Protein AF-A0A1V4Y063-F1 (afdb_monomer_lite)

Sequence (107 aa):
MALSALPGHGGHPEPEAIQLPEPMSAGEKSVEEALRKRQSIRDFIRAPLPLPELSQLLWAAQNVSLQAVSLNLGAVVIGAFHDMEVKAILNLAEQEEPVYIIPVGRT

Structure (mmCIF, N/CA/C/O backbone):
data_AF-A0A1V4Y063-F1
#
_entry.id   AF-A0A1V4Y063-F1
#
loop_
_atom_site.group_PDB
_atom_site.id
_atom_site.type_symbol
_atom_site.label_atom_id
_atom_site.label_alt_id
_atom_site.label_comp_id
_atom_site.label_asym_id
_atom_site.label_entity_id
_atom_site.label_seq_id
_atom_site.pdbx_PDB_ins_code
_atom_site.Cartn_x
_atom_site.Cartn_y
_atom_site.Cartn_z
_atom_site.occupancy
_atom_site.B_iso_or_equiv
_atom_site.auth_seq_id
_atom_site.auth_comp_id
_atom_site.auth_asym_id
_atom_site.auth_atom_id
_atom_site.pdbx_PDB_model_num
ATOM 1 N N . MET A 1 1 ? 5.824 8.262 -13.785 1.00 37.31 1 MET A N 1
ATOM 2 C CA . MET A 1 1 ? 5.110 7.034 -14.222 1.00 37.31 1 MET A CA 1
ATOM 3 C C . MET A 1 1 ? 3.714 7.430 -14.690 1.00 37.31 1 MET A C 1
ATOM 5 O O . MET A 1 1 ? 2.910 7.838 -13.866 1.00 37.31 1 MET A O 1
ATOM 9 N N . ALA A 1 2 ? 3.453 7.427 -15.999 1.00 34.44 2 ALA A N 1
ATOM 10 C CA . ALA A 1 2 ? 2.138 7.776 -16.540 1.00 34.44 2 ALA A CA 1
ATOM 11 C C . ALA A 1 2 ? 1.214 6.548 -16.481 1.00 34.44 2 ALA A C 1
ATOM 13 O O . ALA A 1 2 ? 1.578 5.493 -16.998 1.00 34.44 2 ALA A O 1
ATOM 14 N N . LEU A 1 3 ? 0.045 6.663 -15.844 1.00 37.22 3 LEU A N 1
ATOM 15 C CA . LEU A 1 3 ? -1.012 5.655 -15.965 1.00 37.22 3 LEU A CA 1
ATOM 16 C C . LEU A 1 3 ? -1.719 5.863 -17.310 1.00 37.22 3 LEU A C 1
ATOM 18 O O . LEU A 1 3 ? -2.527 6.777 -17.440 1.00 37.22 3 LEU A O 1
ATOM 22 N N . SER A 1 4 ? -1.425 5.033 -18.313 1.00 38.78 4 SER A N 1
ATOM 23 C CA . SER A 1 4 ? -2.264 4.948 -19.513 1.00 38.78 4 SER A CA 1
ATOM 24 C C . SER A 1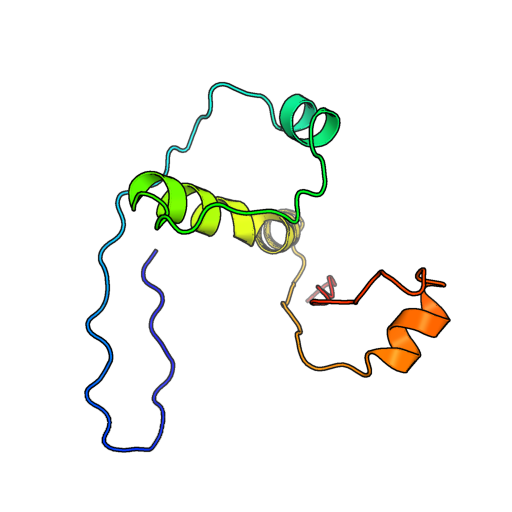 4 ? -3.452 4.029 -19.225 1.00 38.78 4 SER A C 1
ATOM 26 O O . SER A 1 4 ? -3.260 2.838 -18.966 1.00 38.78 4 SER A O 1
ATOM 28 N N . ALA A 1 5 ? -4.669 4.569 -19.256 1.00 41.00 5 ALA A N 1
ATOM 29 C CA . ALA A 1 5 ? -5.891 3.774 -19.216 1.00 41.00 5 ALA A CA 1
ATOM 30 C C . ALA A 1 5 ? -6.004 2.897 -20.481 1.00 41.00 5 ALA A C 1
ATOM 32 O O . ALA A 1 5 ? -5.638 3.321 -21.577 1.00 41.00 5 ALA A O 1
ATOM 33 N N . LEU A 1 6 ? -6.487 1.661 -20.325 1.00 43.06 6 LEU A N 1
ATOM 34 C CA . LEU A 1 6 ? -6.861 0.788 -21.444 1.00 43.06 6 LEU A CA 1
ATOM 35 C C . LEU A 1 6 ? -8.101 1.364 -22.162 1.00 43.06 6 LEU A C 1
ATOM 37 O O . LEU A 1 6 ? -8.962 1.931 -21.486 1.00 43.06 6 LEU A O 1
ATOM 41 N N . PRO A 1 7 ? -8.234 1.203 -23.493 1.00 39.88 7 PRO A N 1
ATOM 42 C CA . PRO A 1 7 ? -9.280 1.871 -24.266 1.00 39.88 7 PRO A CA 1
ATOM 43 C C . PRO A 1 7 ? -10.680 1.348 -23.913 1.00 39.88 7 PRO A C 1
ATOM 45 O O . PRO A 1 7 ? -11.017 0.184 -24.148 1.00 39.88 7 PRO A O 1
ATOM 48 N N . GLY A 1 8 ? -11.502 2.234 -23.348 1.00 45.72 8 GLY A N 1
ATOM 49 C CA . GLY A 1 8 ? -12.911 2.000 -23.045 1.00 45.72 8 GLY A CA 1
ATOM 50 C C . GLY A 1 8 ? -13.804 2.351 -24.235 1.00 45.72 8 GLY A C 1
ATOM 51 O O . GLY A 1 8 ? -13.677 3.407 -24.843 1.00 45.72 8 GLY A O 1
ATOM 52 N N . HIS A 1 9 ? -14.728 1.454 -24.574 1.00 48.44 9 HIS A N 1
ATOM 53 C CA . HIS A 1 9 ? -15.734 1.674 -25.608 1.00 48.44 9 HIS A CA 1
ATOM 54 C C . HIS A 1 9 ? -16.808 2.648 -25.092 1.00 48.44 9 HIS A C 1
ATOM 56 O O . HIS A 1 9 ? -17.617 2.277 -24.246 1.00 48.44 9 HIS A O 1
ATOM 62 N N . GLY A 1 10 ? -16.839 3.874 -25.617 1.00 45.00 10 GLY A N 1
ATOM 63 C CA . GLY A 1 10 ? -17.911 4.848 -25.379 1.00 45.00 10 GLY A CA 1
ATOM 64 C C . GLY A 1 10 ? -17.408 6.280 -25.526 1.00 45.00 10 GLY A C 1
ATOM 65 O O . GLY A 1 10 ? -16.391 6.618 -24.940 1.00 45.00 10 GLY A O 1
ATOM 66 N N . GLY A 1 11 ? -18.096 7.109 -26.319 1.00 47.84 11 GLY A N 1
ATOM 67 C CA . GLY A 1 11 ? -17.683 8.457 -26.749 1.00 47.84 11 GLY A CA 1
ATOM 68 C C . GLY A 1 11 ? -17.617 9.540 -25.661 1.00 47.84 11 GLY A C 1
ATOM 69 O O . GLY A 1 11 ? -18.093 10.653 -25.878 1.00 47.84 11 GLY A O 1
ATOM 70 N N . HIS A 1 12 ? -17.040 9.234 -24.503 1.00 46.97 12 HIS A N 1
ATOM 71 C CA . HIS A 1 12 ? -16.556 10.234 -23.563 1.00 46.97 12 HIS A CA 1
ATOM 72 C C . HIS A 1 12 ? -15.192 10.737 -24.056 1.00 46.97 12 HIS A C 1
ATOM 74 O O . HIS A 1 12 ? -14.389 9.922 -24.512 1.00 46.97 12 HIS A O 1
ATOM 80 N N . PRO A 1 13 ? -14.919 12.054 -24.016 1.00 57.81 13 PRO A N 1
ATOM 81 C CA . PRO A 1 13 ? -13.581 12.551 -24.306 1.00 57.81 13 PRO A CA 1
ATOM 82 C C . PRO A 1 13 ? -12.587 11.835 -23.387 1.00 57.81 13 PRO A C 1
ATOM 84 O O . PRO A 1 13 ? -12.829 11.739 -22.182 1.00 57.81 13 PRO A O 1
ATOM 87 N N . GLU A 1 14 ? -11.515 11.303 -23.976 1.00 61.78 14 GLU A N 1
ATOM 88 C CA . GLU A 1 14 ? -10.413 10.689 -23.234 1.00 61.78 14 GLU A CA 1
ATOM 89 C C . GLU A 1 14 ? -9.994 11.647 -22.108 1.00 61.78 14 GLU A C 1
ATOM 91 O O . GLU A 1 14 ? -9.781 12.836 -22.378 1.00 61.78 14 GLU A O 1
ATOM 96 N N . PRO A 1 15 ? -9.941 11.189 -20.845 1.00 63.34 15 PRO A N 1
ATOM 97 C CA . PRO A 1 15 ? -9.590 12.059 -19.737 1.00 63.34 15 PRO A CA 1
ATOM 98 C C . PRO A 1 15 ? -8.198 12.651 -19.977 1.00 63.34 15 PRO A C 1
ATOM 100 O O . PRO A 1 15 ? -7.236 11.930 -20.241 1.00 63.34 15 PRO A O 1
ATOM 103 N N . GLU A 1 16 ? -8.098 13.977 -19.898 1.00 78.69 16 GLU A N 1
ATOM 104 C CA . GLU A 1 16 ? -6.839 14.692 -20.081 1.00 78.69 16 GLU A CA 1
ATOM 105 C C . GLU A 1 16 ? -5.835 14.227 -19.013 1.00 78.69 16 GLU A C 1
ATOM 107 O O . GLU A 1 16 ? -6.106 14.276 -17.809 1.00 78.69 16 GLU A O 1
ATOM 112 N N . ALA A 1 17 ? -4.695 13.690 -19.453 1.00 79.75 17 ALA A N 1
ATOM 113 C CA . ALA A 1 17 ? -3.724 13.084 -18.554 1.00 79.75 17 ALA A CA 1
ATOM 114 C C . ALA A 1 17 ? -3.081 14.147 -17.647 1.00 79.75 17 ALA A C 1
ATOM 116 O O . ALA A 1 17 ? -2.502 15.124 -18.120 1.00 79.75 17 ALA A O 1
ATOM 117 N N . ILE A 1 18 ? -3.136 13.934 -16.330 1.00 86.38 18 ILE A N 1
ATOM 118 C CA . ILE A 1 18 ? -2.505 14.823 -15.347 1.00 86.38 18 ILE A CA 1
ATOM 119 C C . ILE A 1 18 ? -1.018 14.472 -15.233 1.00 86.38 18 ILE A C 1
ATOM 121 O O . ILE A 1 18 ? -0.661 13.349 -14.870 1.00 86.38 18 ILE A O 1
ATOM 125 N N . GLN A 1 19 ? -0.142 15.446 -15.485 1.00 88.81 19 GLN A N 1
ATOM 126 C CA . GLN A 1 19 ? 1.296 15.279 -15.285 1.00 88.81 19 GLN A CA 1
ATOM 127 C C . GLN A 1 19 ? 1.655 15.433 -13.801 1.00 88.81 19 GLN A C 1
ATOM 129 O O . GLN A 1 19 ? 1.465 16.494 -13.206 1.00 88.81 19 GLN A O 1
ATOM 134 N N . LEU A 1 20 ? 2.204 14.374 -13.206 1.00 91.12 20 LEU A N 1
ATOM 135 C CA . LEU A 1 20 ? 2.692 14.384 -11.827 1.00 91.12 20 LEU A CA 1
ATOM 136 C C . LEU A 1 20 ? 4.188 14.741 -11.773 1.00 91.12 20 LEU A C 1
ATOM 138 O O . LEU A 1 20 ? 4.928 14.366 -12.690 1.00 91.12 20 LEU A O 1
ATOM 142 N N . PRO A 1 21 ? 4.645 15.443 -10.718 1.00 94.31 21 PRO A N 1
ATOM 143 C CA . PRO A 1 21 ? 6.070 15.672 -10.480 1.00 94.31 21 PRO A CA 1
ATOM 144 C C . PRO A 1 21 ? 6.782 14.357 -10.134 1.00 94.31 21 PRO A C 1
ATOM 146 O O . PRO A 1 21 ? 6.153 13.420 -9.643 1.00 94.31 21 PRO A O 1
ATOM 149 N N . GLU A 1 22 ? 8.093 14.288 -10.354 1.00 92.62 22 GLU A N 1
ATOM 150 C CA . GLU A 1 22 ? 8.880 13.113 -9.965 1.00 92.62 22 GLU A CA 1
ATOM 151 C C . GLU A 1 22 ? 8.880 12.929 -8.433 1.00 92.62 22 GLU A C 1
ATOM 153 O O . GLU A 1 22 ? 9.046 13.910 -7.699 1.00 92.62 22 GLU A O 1
ATOM 158 N N . PRO A 1 23 ? 8.682 11.697 -7.931 1.00 91.38 23 PRO A N 1
ATOM 159 C CA . PRO A 1 23 ? 8.740 11.402 -6.507 1.00 91.38 23 PRO A CA 1
ATOM 160 C C . PRO A 1 23 ? 10.186 11.440 -5.995 1.00 91.38 23 PRO A C 1
ATOM 162 O O . PRO A 1 23 ? 11.152 11.230 -6.730 1.00 91.38 23 PRO A O 1
ATOM 165 N N . MET A 1 24 ? 10.343 11.662 -4.695 1.00 88.88 24 MET A N 1
ATOM 166 C CA . MET A 1 24 ? 11.634 11.600 -4.019 1.00 88.88 24 MET A CA 1
ATOM 167 C C . MET A 1 24 ? 12.050 10.143 -3.797 1.00 88.88 24 MET A C 1
ATOM 169 O O . MET A 1 24 ? 11.304 9.351 -3.217 1.00 88.88 24 MET A O 1
ATOM 173 N N . SER A 1 25 ? 13.277 9.807 -4.199 1.00 82.62 25 SER A N 1
ATOM 174 C CA . SER A 1 25 ? 13.868 8.473 -4.017 1.00 82.62 25 SER A CA 1
ATOM 175 C C . SER A 1 25 ? 14.480 8.250 -2.629 1.00 82.62 25 SER A C 1
ATOM 177 O O . SER A 1 25 ? 14.773 7.114 -2.264 1.00 82.62 25 SER A O 1
ATOM 179 N N . ALA A 1 26 ? 14.690 9.320 -1.860 1.00 83.56 26 ALA A N 1
ATOM 180 C CA . ALA A 1 26 ? 15.199 9.280 -0.495 1.00 83.56 26 ALA A CA 1
ATOM 181 C C . ALA A 1 26 ? 14.343 10.194 0.388 1.00 83.56 26 ALA A C 1
ATOM 183 O O . ALA A 1 26 ? 14.298 11.406 0.181 1.00 83.56 26 ALA A O 1
ATOM 184 N N . GLY A 1 27 ? 13.638 9.593 1.346 1.00 81.62 27 GLY A N 1
ATOM 185 C CA . GLY A 1 27 ? 12.869 10.311 2.358 1.00 81.62 27 GLY A CA 1
ATOM 186 C C . GLY A 1 27 ? 13.680 10.553 3.631 1.00 81.62 27 GLY A C 1
ATOM 187 O O . GLY A 1 27 ? 14.729 9.951 3.843 1.00 81.62 27 GLY A O 1
ATOM 188 N N . GLU A 1 28 ? 13.164 11.412 4.507 1.00 87.06 28 GLU A N 1
ATOM 189 C CA . GLU A 1 28 ? 13.801 11.723 5.796 1.00 87.06 28 GLU A CA 1
ATOM 190 C C . GLU A 1 28 ? 13.601 10.625 6.854 1.00 87.06 28 GLU A C 1
ATOM 192 O O . GLU A 1 28 ? 14.397 10.498 7.782 1.00 87.06 28 GLU A O 1
ATOM 197 N N . LYS A 1 29 ? 12.526 9.835 6.735 1.00 88.12 29 LYS A N 1
ATOM 198 C CA . LYS A 1 29 ? 12.168 8.765 7.678 1.00 88.12 29 LYS A CA 1
ATOM 199 C C . LYS A 1 29 ? 12.568 7.404 7.129 1.00 88.12 29 LYS A C 1
ATOM 201 O O . LYS A 1 29 ? 12.381 7.137 5.942 1.00 88.12 29 LYS A O 1
ATOM 206 N N . SER A 1 30 ? 13.028 6.520 8.011 1.00 90.75 30 SER A N 1
ATOM 207 C CA . SER A 1 30 ? 13.248 5.120 7.646 1.00 90.75 30 SER A CA 1
ATOM 208 C C . SER A 1 30 ? 11.917 4.382 7.440 1.00 90.75 30 SER A C 1
ATOM 210 O O . SER A 1 30 ? 10.869 4.778 7.968 1.00 90.75 30 SER A O 1
ATOM 212 N N . VAL A 1 31 ? 11.958 3.278 6.691 1.00 85.25 31 VAL A N 1
ATOM 213 C CA . VAL A 1 31 ? 10.786 2.419 6.454 1.00 85.25 31 VAL A CA 1
ATOM 214 C C . VAL A 1 31 ? 10.281 1.815 7.768 1.00 85.25 31 VAL A C 1
ATOM 216 O O . VAL A 1 31 ? 9.079 1.796 8.025 1.00 85.25 31 VAL A O 1
ATOM 219 N N . GLU A 1 32 ? 11.186 1.385 8.643 1.00 91.31 32 GLU A N 1
ATOM 220 C CA . GLU A 1 32 ? 10.879 0.815 9.957 1.00 91.31 32 GLU A CA 1
ATOM 221 C C . GLU A 1 32 ? 10.194 1.838 10.864 1.00 91.31 32 GLU A C 1
ATOM 223 O O . GLU A 1 32 ? 9.226 1.516 11.558 1.00 91.31 32 GLU A O 1
ATOM 228 N N . GLU A 1 33 ? 10.661 3.090 10.845 1.00 93.25 33 GLU A N 1
ATOM 229 C CA . GLU A 1 33 ? 10.024 4.164 11.598 1.00 93.25 33 GLU A CA 1
ATOM 230 C C . GLU A 1 33 ? 8.599 4.425 11.095 1.00 93.25 33 GLU A C 1
ATOM 232 O O . GLU A 1 33 ? 7.679 4.562 11.909 1.00 93.25 33 GLU A O 1
ATOM 237 N N . ALA A 1 34 ? 8.407 4.458 9.772 1.00 90.75 34 ALA A N 1
ATOM 238 C CA . ALA A 1 34 ? 7.096 4.641 9.159 1.00 90.75 34 ALA A CA 1
ATOM 239 C C . ALA A 1 34 ? 6.133 3.500 9.525 1.00 90.75 34 ALA A C 1
ATOM 241 O O . ALA A 1 34 ? 5.006 3.765 9.947 1.00 90.75 34 ALA A O 1
ATOM 242 N N . LEU A 1 35 ? 6.587 2.243 9.448 1.00 88.56 35 LEU A N 1
ATOM 243 C CA . LEU A 1 35 ? 5.798 1.067 9.827 1.00 88.56 35 LEU A CA 1
ATOM 244 C C . LEU A 1 35 ? 5.404 1.094 11.307 1.00 88.56 35 LEU A C 1
ATOM 246 O O . LEU A 1 35 ? 4.242 0.858 11.636 1.00 88.56 35 LEU A O 1
ATOM 250 N N . ARG A 1 36 ? 6.340 1.444 12.199 1.00 92.25 36 ARG A N 1
ATOM 251 C CA . ARG A 1 36 ? 6.090 1.525 13.647 1.00 92.25 36 ARG A CA 1
ATOM 252 C C . ARG A 1 36 ? 5.079 2.611 14.016 1.00 92.25 36 ARG A C 1
ATOM 254 O O . ARG A 1 36 ? 4.328 2.442 14.972 1.00 92.25 36 ARG A O 1
ATOM 261 N N . LYS A 1 37 ? 5.083 3.737 13.299 1.00 93.56 37 LYS A N 1
ATOM 262 C CA . LYS A 1 37 ? 4.185 4.878 13.551 1.00 93.56 37 LYS A CA 1
ATOM 263 C C . LYS A 1 37 ? 2.859 4.793 12.786 1.00 93.56 37 LYS A C 1
ATOM 265 O O . LYS A 1 37 ? 2.004 5.653 12.987 1.00 93.56 37 LYS A O 1
ATOM 270 N N . ARG A 1 38 ? 2.675 3.800 11.910 1.00 91.94 38 ARG A N 1
ATOM 271 C CA . ARG A 1 38 ? 1.478 3.671 11.071 1.00 91.94 38 ARG A CA 1
ATOM 272 C C . ARG A 1 38 ? 0.228 3.472 11.931 1.00 91.94 38 ARG A C 1
ATOM 274 O O . ARG A 1 38 ? 0.146 2.542 12.728 1.00 91.94 38 ARG A O 1
ATOM 281 N N . GLN A 1 39 ? -0.784 4.294 11.682 1.00 87.31 39 GLN A N 1
ATOM 282 C CA . GLN A 1 39 ? -2.120 4.160 12.257 1.00 87.31 39 GLN A CA 1
ATOM 283 C C . GLN A 1 39 ? -3.165 4.178 11.143 1.00 87.31 39 GLN A C 1
ATOM 285 O O . GLN A 1 39 ? -2.951 4.771 10.087 1.00 87.31 39 GLN A O 1
ATOM 290 N N . SER A 1 40 ? -4.293 3.509 11.366 1.00 87.81 40 SER A N 1
ATOM 291 C CA . SER A 1 40 ? -5.421 3.548 10.435 1.00 87.81 40 SER A CA 1
ATOM 292 C C . SER A 1 40 ? -6.268 4.791 10.725 1.00 87.81 40 SER A C 1
ATOM 294 O O . SER A 1 40 ? -6.972 4.828 11.731 1.00 87.81 40 SER A O 1
ATOM 296 N N . ILE A 1 41 ? -6.189 5.799 9.856 1.00 88.44 41 ILE A N 1
ATOM 297 C CA . ILE A 1 41 ? -6.983 7.038 9.923 1.00 88.44 41 ILE A CA 1
ATOM 298 C C . ILE A 1 41 ? -8.142 6.919 8.929 1.00 88.44 41 ILE A C 1
ATOM 300 O O . ILE A 1 41 ? -7.934 6.468 7.804 1.00 88.44 41 ILE A O 1
ATOM 304 N N . ARG A 1 42 ? -9.356 7.282 9.359 1.00 88.50 42 ARG A N 1
ATOM 305 C CA . ARG A 1 42 ? -10.583 7.185 8.542 1.00 88.50 42 ARG A CA 1
ATOM 306 C C . ARG A 1 42 ? -11.342 8.507 8.394 1.00 88.50 42 ARG A C 1
ATOM 308 O O . ARG A 1 42 ? -12.219 8.594 7.542 1.00 88.50 42 ARG A O 1
ATOM 315 N N . ASP A 1 43 ? -10.962 9.527 9.161 1.00 91.31 43 ASP A N 1
ATOM 316 C CA . ASP A 1 43 ? -11.523 10.873 9.066 1.00 91.31 43 ASP A CA 1
ATOM 317 C C . ASP A 1 43 ? -10.568 11.774 8.275 1.00 91.31 43 ASP A C 1
ATOM 319 O O . ASP A 1 43 ? -9.427 12.000 8.685 1.00 91.31 43 ASP A O 1
ATOM 323 N N . PHE A 1 44 ? -11.033 12.286 7.132 1.00 91.88 44 PHE A N 1
ATOM 324 C CA . PHE A 1 44 ? -10.236 13.094 6.205 1.00 91.88 44 PHE A CA 1
ATOM 325 C C . PHE A 1 44 ? -10.861 14.473 5.990 1.00 91.88 44 PHE A C 1
ATOM 327 O O . PHE A 1 44 ? -12.083 14.628 5.934 1.00 91.88 44 PHE A O 1
ATOM 334 N N . ILE A 1 45 ? -10.015 15.488 5.821 1.00 93.56 45 ILE A N 1
ATOM 335 C CA . ILE A 1 45 ? -10.466 16.831 5.448 1.00 93.56 45 ILE A CA 1
ATOM 336 C C . ILE A 1 45 ? -10.940 16.865 3.988 1.00 93.56 45 ILE A C 1
ATOM 338 O O . ILE A 1 45 ? -10.450 16.123 3.141 1.00 93.56 45 ILE A O 1
ATOM 342 N N . ARG A 1 46 ? -11.862 17.780 3.662 1.00 93.31 46 ARG A N 1
ATOM 343 C CA . ARG A 1 46 ? -12.388 17.972 2.294 1.00 93.31 46 ARG A CA 1
ATOM 344 C C . ARG A 1 46 ? -11.494 18.880 1.441 1.00 93.31 46 ARG A C 1
ATOM 346 O O . ARG A 1 46 ? -11.990 19.791 0.783 1.00 93.31 46 ARG A O 1
ATOM 353 N N . ALA A 1 47 ? -10.186 18.654 1.483 1.00 93.12 47 ALA A N 1
ATOM 354 C CA . ALA A 1 47 ? -9.208 19.362 0.666 1.00 93.12 47 ALA A CA 1
ATOM 355 C C . ALA A 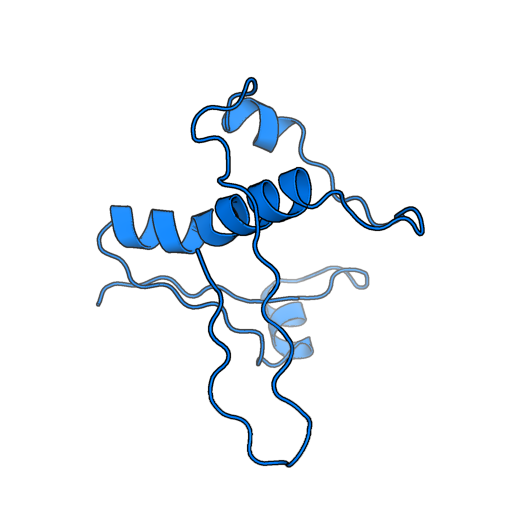1 47 ? -8.483 18.363 -0.249 1.00 93.12 47 ALA A C 1
ATOM 357 O O . ALA A 1 47 ? -8.183 17.254 0.200 1.00 93.12 47 ALA A O 1
ATOM 358 N N . PRO A 1 48 ? -8.211 18.716 -1.518 1.00 90.81 48 PRO A N 1
ATOM 359 C CA . PRO A 1 48 ? -7.436 17.855 -2.400 1.00 90.81 48 PRO A CA 1
ATOM 360 C C . PRO A 1 48 ? -5.993 17.724 -1.898 1.00 90.81 48 PRO A C 1
ATOM 362 O O . PRO A 1 48 ? -5.428 18.675 -1.357 1.00 90.81 48 PRO A O 1
ATOM 365 N N . LEU A 1 49 ? -5.387 16.556 -2.122 1.00 92.12 49 LEU A N 1
ATOM 366 C CA . LEU A 1 49 ? -3.961 16.357 -1.873 1.00 92.12 49 LEU A CA 1
ATOM 367 C C . LEU A 1 49 ? -3.127 17.156 -2.892 1.00 92.12 49 LEU A C 1
ATOM 369 O O . LEU A 1 49 ? -3.431 17.110 -4.089 1.00 92.12 49 LEU A O 1
ATOM 373 N N . PRO A 1 50 ? -2.060 17.852 -2.463 1.00 94.44 50 PRO A N 1
ATOM 374 C CA . PRO A 1 50 ? -1.091 18.456 -3.369 1.00 94.44 50 PRO A CA 1
ATOM 375 C C . PRO A 1 50 ? -0.501 17.429 -4.347 1.00 94.44 50 PRO A C 1
ATOM 377 O O . PRO A 1 50 ? -0.178 16.306 -3.963 1.00 94.44 50 PRO A O 1
ATOM 380 N N . LEU A 1 51 ? -0.298 17.821 -5.611 1.00 93.25 51 LEU A N 1
ATOM 381 C CA . LEU A 1 51 ? 0.227 16.917 -6.648 1.00 93.25 51 LEU A CA 1
ATOM 382 C C . LEU A 1 51 ? 1.574 16.252 -6.295 1.00 93.25 51 LEU A C 1
ATOM 384 O O . LEU A 1 51 ? 1.725 15.070 -6.609 1.00 93.25 51 LEU A O 1
ATOM 388 N N . PRO A 1 52 ? 2.540 16.927 -5.633 1.00 93.50 52 PRO A N 1
ATOM 389 C CA . PRO A 1 52 ? 3.760 16.265 -5.169 1.00 93.50 52 PRO A CA 1
ATOM 390 C C . PRO A 1 52 ? 3.500 15.145 -4.159 1.00 93.50 52 PRO A C 1
ATOM 392 O O . PRO A 1 52 ? 4.083 14.070 -4.272 1.00 93.50 52 PRO A O 1
ATOM 395 N N . GLU A 1 53 ? 2.584 15.363 -3.214 1.00 92.56 53 GLU A N 1
ATOM 396 C CA . GLU A 1 53 ? 2.211 14.357 -2.214 1.00 92.56 53 GLU A CA 1
ATOM 397 C C . GLU A 1 53 ? 1.484 13.182 -2.866 1.00 92.56 53 GLU A C 1
ATOM 399 O O . GLU A 1 53 ? 1.805 12.027 -2.595 1.00 92.56 53 GLU A O 1
ATOM 404 N N . LEU A 1 54 ? 0.555 13.465 -3.784 1.00 90.88 54 LEU A N 1
ATOM 405 C CA . LEU A 1 54 ? -0.136 12.438 -4.558 1.00 90.88 54 LEU A CA 1
ATOM 406 C C . LEU A 1 54 ? 0.848 11.587 -5.373 1.00 90.88 54 LEU A C 1
ATOM 408 O O . LEU A 1 54 ? 0.757 10.362 -5.350 1.00 90.88 54 LEU A O 1
ATOM 412 N N . SER A 1 55 ? 1.810 12.220 -6.051 1.00 92.06 55 SER A N 1
ATOM 413 C CA . SER A 1 55 ? 2.853 11.515 -6.802 1.00 92.06 55 SER A CA 1
ATOM 414 C C . SER A 1 55 ? 3.684 10.600 -5.904 1.00 92.06 55 SER A C 1
ATOM 416 O O . SER A 1 55 ? 3.850 9.414 -6.201 1.00 92.06 55 SER A O 1
ATOM 418 N N . GLN A 1 56 ? 4.133 11.120 -4.758 1.00 91.06 56 GLN A N 1
ATOM 419 C CA . GLN A 1 56 ? 4.900 10.351 -3.782 1.00 91.06 56 GLN A CA 1
ATOM 420 C C . GLN A 1 56 ? 4.115 9.138 -3.263 1.00 91.06 56 GLN A C 1
ATOM 422 O O . GLN A 1 56 ? 4.669 8.042 -3.157 1.00 91.06 56 GLN A O 1
ATOM 427 N N . LEU A 1 57 ? 2.827 9.322 -2.957 1.00 89.94 57 LEU A N 1
ATOM 428 C CA . LEU A 1 57 ? 1.947 8.257 -2.476 1.00 89.94 57 LEU A CA 1
ATOM 429 C C . LEU A 1 57 ? 1.724 7.181 -3.541 1.00 89.94 57 LEU A C 1
ATOM 431 O O . LEU A 1 57 ? 1.842 5.998 -3.233 1.00 89.94 57 LEU A O 1
ATOM 435 N N . LEU A 1 58 ? 1.450 7.565 -4.790 1.00 87.69 58 LEU A N 1
ATOM 436 C CA . LEU A 1 58 ? 1.253 6.620 -5.895 1.00 87.69 58 LEU A CA 1
ATOM 437 C C . LEU A 1 58 ? 2.527 5.833 -6.226 1.00 87.69 58 LEU A C 1
ATOM 439 O O . LEU A 1 58 ? 2.457 4.644 -6.544 1.00 87.69 58 LEU A O 1
ATOM 443 N N . TRP A 1 59 ? 3.693 6.473 -6.128 1.00 87.62 59 TRP A N 1
ATOM 444 C CA . TRP A 1 59 ? 4.980 5.798 -6.277 1.00 87.62 59 TRP A CA 1
ATOM 445 C C . TRP A 1 59 ? 5.197 4.755 -5.171 1.00 87.62 59 TRP A C 1
ATOM 447 O O . TRP A 1 59 ? 5.485 3.596 -5.466 1.00 87.62 59 TRP A O 1
ATOM 457 N N . ALA A 1 60 ? 4.967 5.127 -3.908 1.00 85.50 60 ALA A N 1
ATOM 458 C CA . ALA A 1 60 ? 5.123 4.224 -2.767 1.00 85.50 60 ALA A CA 1
ATOM 459 C C . ALA A 1 60 ? 4.025 3.142 -2.674 1.00 85.50 60 ALA A C 1
ATOM 461 O O . ALA A 1 60 ? 4.232 2.089 -2.078 1.00 85.50 60 ALA A O 1
ATOM 462 N N . ALA A 1 61 ? 2.842 3.351 -3.254 1.00 83.44 61 ALA A N 1
ATOM 463 C CA . ALA A 1 61 ? 1.742 2.385 -3.179 1.00 83.44 61 ALA A CA 1
ATOM 464 C C . ALA A 1 61 ? 2.055 1.045 -3.876 1.00 83.44 61 ALA A C 1
ATOM 466 O O . ALA A 1 61 ? 1.434 0.028 -3.575 1.00 83.44 61 ALA A O 1
ATOM 467 N N . GLN A 1 62 ? 3.046 1.012 -4.771 1.00 81.62 62 GLN A N 1
ATOM 468 C CA . GLN A 1 62 ? 3.424 -0.179 -5.540 1.00 81.62 62 GLN A CA 1
ATOM 469 C C . GLN A 1 62 ? 4.300 -1.172 -4.758 1.00 81.62 62 GLN A C 1
ATOM 471 O O . GLN A 1 62 ? 4.667 -2.221 -5.290 1.00 81.62 62 GLN A O 1
ATOM 476 N N . ASN A 1 63 ? 4.648 -0.858 -3.505 1.00 83.44 63 ASN A N 1
ATOM 477 C CA . ASN A 1 63 ? 5.712 -1.526 -2.755 1.00 83.44 63 ASN A CA 1
ATOM 478 C C . ASN A 1 63 ? 5.600 -3.055 -2.704 1.00 83.44 63 ASN A C 1
ATOM 480 O O . ASN A 1 63 ? 6.610 -3.717 -2.906 1.00 83.44 63 ASN A O 1
ATOM 484 N N . VAL A 1 64 ? 4.417 -3.637 -2.473 1.00 85.06 64 VAL A N 1
ATOM 485 C CA . VAL A 1 64 ? 4.278 -5.109 -2.409 1.00 85.06 64 VAL A CA 1
ATOM 486 C C . VAL A 1 64 ? 4.629 -5.753 -3.750 1.00 85.06 64 VAL A C 1
ATOM 488 O O . VAL A 1 64 ? 5.382 -6.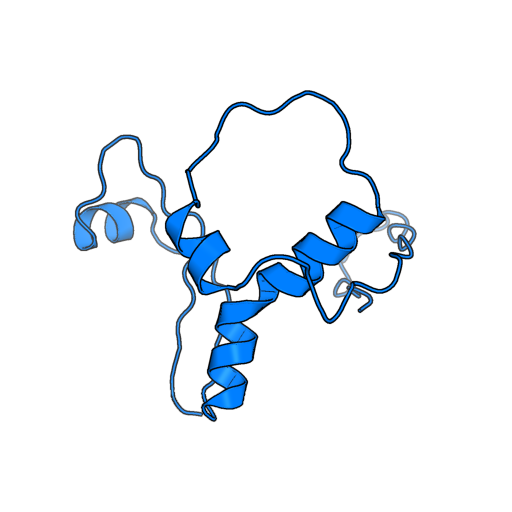724 -3.786 1.00 85.06 64 VAL A O 1
ATOM 491 N N . SER A 1 65 ? 4.155 -5.180 -4.856 1.00 86.38 65 SER A N 1
ATOM 492 C CA . SER A 1 65 ? 4.468 -5.672 -6.198 1.00 86.38 65 SER A CA 1
ATOM 493 C C . SER A 1 65 ? 5.949 -5.499 -6.535 1.00 86.38 65 SER A C 1
ATOM 495 O O . SER A 1 65 ? 6.561 -6.407 -7.087 1.00 86.38 65 SER A O 1
ATOM 497 N N . LEU A 1 66 ? 6.557 -4.373 -6.152 1.00 87.25 66 LEU A N 1
ATOM 498 C CA . LEU A 1 66 ? 7.989 -4.135 -6.367 1.00 87.25 66 LEU A CA 1
ATOM 499 C C . LEU A 1 66 ? 8.871 -5.064 -5.517 1.00 87.25 66 LEU A C 1
ATOM 501 O O . LEU A 1 66 ? 9.890 -5.549 -6.005 1.00 87.25 66 LEU A O 1
ATOM 505 N N . GLN A 1 67 ? 8.471 -5.355 -4.275 1.00 89.81 67 GLN A N 1
ATOM 506 C CA . GLN A 1 67 ? 9.143 -6.350 -3.433 1.00 89.81 67 GLN A CA 1
ATOM 507 C C . GLN A 1 67 ? 8.973 -7.773 -3.974 1.00 89.81 67 GLN A C 1
ATOM 509 O O . GLN A 1 67 ? 9.896 -8.573 -3.890 1.00 89.81 67 GLN A O 1
ATOM 514 N N . ALA A 1 68 ? 7.827 -8.109 -4.570 1.00 89.94 68 ALA A N 1
ATOM 515 C CA . ALA A 1 68 ? 7.675 -9.390 -5.253 1.00 89.94 68 ALA A CA 1
ATOM 51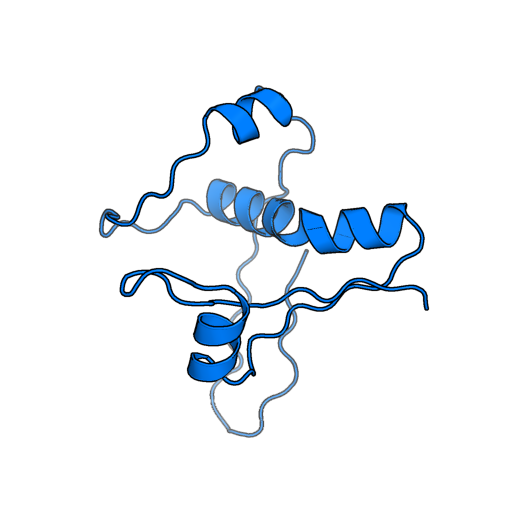6 C C . ALA A 1 68 ? 8.672 -9.505 -6.420 1.00 89.94 68 ALA A C 1
ATOM 518 O O . ALA A 1 68 ? 9.412 -10.484 -6.494 1.00 89.94 68 ALA A O 1
ATOM 519 N N . VAL A 1 69 ? 8.778 -8.470 -7.263 1.00 90.38 69 VAL A N 1
ATOM 520 C CA . VAL A 1 69 ? 9.730 -8.450 -8.388 1.00 90.38 69 VAL A CA 1
ATOM 521 C C . VAL A 1 69 ? 11.180 -8.587 -7.916 1.00 90.38 69 VAL A C 1
ATOM 523 O O . VAL A 1 69 ? 11.933 -9.352 -8.518 1.00 90.38 69 VAL A O 1
ATOM 526 N N . SER A 1 70 ? 11.581 -7.907 -6.835 1.00 91.75 70 SER A N 1
ATOM 527 C CA . SER A 1 70 ? 12.952 -8.013 -6.302 1.00 91.75 70 SER A CA 1
ATOM 528 C C . SER A 1 70 ? 13.303 -9.418 -5.796 1.00 91.75 70 SER A C 1
ATOM 530 O O . SER A 1 70 ? 14.478 -9.777 -5.754 1.00 91.75 70 SER A O 1
ATOM 532 N N . LEU A 1 71 ? 12.290 -10.217 -5.453 1.00 92.44 71 LEU A N 1
ATOM 533 C CA . LEU A 1 71 ? 12.409 -11.614 -5.037 1.00 92.44 71 LEU A CA 1
ATOM 534 C C . LEU A 1 71 ? 12.170 -12.612 -6.184 1.00 92.44 71 LEU A C 1
ATOM 536 O O . LEU A 1 71 ? 12.039 -13.809 -5.924 1.00 92.44 71 LEU A O 1
ATOM 540 N N . ASN A 1 72 ? 12.095 -12.147 -7.438 1.00 93.62 72 ASN A N 1
ATOM 541 C CA . ASN A 1 72 ? 11.739 -12.958 -8.608 1.00 93.62 72 ASN A CA 1
ATOM 542 C C . ASN A 1 72 ? 10.357 -13.638 -8.477 1.00 93.62 72 ASN A C 1
ATOM 544 O O . ASN A 1 72 ? 10.173 -14.787 -8.883 1.00 93.62 72 ASN A O 1
ATOM 548 N N . LEU A 1 73 ? 9.384 -12.928 -7.903 1.00 94.81 73 LEU A N 1
ATOM 549 C CA . LEU A 1 73 ? 7.988 -13.344 -7.768 1.00 94.81 73 LEU A CA 1
ATOM 550 C C . LEU A 1 73 ? 7.072 -12.439 -8.603 1.00 94.81 73 LEU A C 1
ATOM 552 O O . LEU A 1 73 ? 7.342 -11.253 -8.800 1.00 94.81 73 LEU A O 1
ATOM 556 N N . GLY A 1 74 ? 5.953 -12.997 -9.056 1.00 92.00 74 GLY A N 1
ATOM 557 C CA . GLY A 1 74 ? 4.838 -12.247 -9.622 1.00 92.00 74 GLY A CA 1
ATOM 558 C C . GLY A 1 74 ? 3.862 -11.805 -8.533 1.00 92.00 74 GLY A C 1
ATOM 559 O O . GLY A 1 74 ? 3.648 -12.528 -7.558 1.00 92.00 74 GLY A O 1
ATOM 560 N N . ALA A 1 75 ? 3.254 -10.633 -8.716 1.00 92.75 75 ALA A N 1
ATOM 561 C CA . ALA A 1 75 ? 2.180 -10.121 -7.871 1.00 92.75 75 ALA A CA 1
ATOM 562 C C . ALA A 1 75 ? 1.125 -9.391 -8.707 1.00 92.75 75 ALA A C 1
ATOM 564 O O . ALA A 1 75 ? 1.448 -8.770 -9.721 1.00 92.75 75 ALA A O 1
ATOM 565 N N . VAL A 1 76 ? -0.133 -9.440 -8.271 1.00 91.88 76 VAL A N 1
ATOM 566 C CA . VAL A 1 76 ? -1.252 -8.744 -8.923 1.00 91.88 76 VAL A CA 1
ATOM 567 C C . VAL A 1 76 ? -2.206 -8.194 -7.872 1.00 91.88 76 VAL A C 1
ATOM 569 O O . VAL A 1 76 ? -2.466 -8.853 -6.875 1.00 91.88 76 VAL A O 1
ATOM 572 N N . VAL A 1 77 ? -2.734 -6.988 -8.073 1.00 89.25 77 VAL A N 1
ATOM 573 C CA . VAL A 1 77 ? -3.793 -6.450 -7.208 1.00 89.25 77 VAL A CA 1
ATOM 574 C C . VAL A 1 77 ? -5.140 -6.959 -7.714 1.00 89.25 77 VAL A C 1
ATOM 576 O O . VAL A 1 77 ? -5.476 -6.758 -8.880 1.00 89.25 77 VAL A O 1
ATOM 579 N N . ILE A 1 78 ? -5.914 -7.602 -6.842 1.00 90.56 78 ILE A N 1
ATOM 580 C CA . ILE A 1 78 ? -7.251 -8.123 -7.137 1.00 90.56 78 ILE A CA 1
ATOM 581 C C . ILE A 1 78 ? -8.268 -7.406 -6.251 1.00 90.56 78 ILE A C 1
ATOM 583 O O . ILE A 1 78 ? -8.201 -7.496 -5.027 1.00 90.56 78 ILE A O 1
ATOM 587 N N . GLY A 1 79 ? -9.216 -6.710 -6.881 1.00 88.06 79 GLY A N 1
ATOM 588 C CA . GLY A 1 79 ? -10.371 -6.094 -6.212 1.00 88.06 79 GLY A CA 1
ATOM 589 C C . GLY A 1 79 ? -11.677 -6.881 -6.361 1.00 88.06 79 GLY A C 1
ATOM 590 O O . GLY A 1 79 ? -12.680 -6.495 -5.783 1.00 88.06 79 GLY A O 1
ATOM 591 N N . ALA A 1 80 ? -11.685 -7.958 -7.152 1.00 92.12 80 ALA A N 1
ATOM 592 C CA . ALA A 1 80 ? -12.863 -8.789 -7.386 1.00 92.12 80 ALA A CA 1
ATOM 593 C C . ALA A 1 80 ? -12.713 -10.136 -6.662 1.00 92.12 80 ALA A C 1
ATOM 595 O O . ALA A 1 80 ? -11.996 -11.021 -7.131 1.00 92.12 80 ALA A O 1
ATOM 596 N N . PHE A 1 81 ? -13.370 -10.276 -5.513 1.00 93.31 81 PHE A N 1
ATOM 597 C CA . PHE A 1 81 ? -13.448 -11.498 -4.706 1.00 93.31 81 PHE A CA 1
ATOM 598 C C . PHE A 1 81 ? -14.785 -11.529 -3.945 1.00 93.31 81 PHE A C 1
ATOM 600 O O . PHE A 1 81 ? -15.572 -10.590 -4.026 1.00 93.31 81 PHE A O 1
ATOM 607 N N . HIS A 1 82 ? -15.077 -12.624 -3.238 1.00 95.12 82 HIS A N 1
ATOM 608 C CA . HIS A 1 82 ? -16.281 -12.729 -2.409 1.00 95.12 82 HIS A CA 1
ATOM 609 C C . HIS A 1 82 ? -16.018 -12.184 -0.999 1.00 95.12 82 HIS A C 1
ATOM 611 O O . HIS A 1 82 ? -15.502 -12.898 -0.138 1.00 95.12 82 HIS A O 1
ATOM 617 N N . ASP A 1 83 ? -16.393 -10.931 -0.749 1.00 93.25 83 ASP A N 1
ATOM 618 C CA . ASP A 1 83 ? -16.100 -10.201 0.496 1.00 93.25 83 ASP A CA 1
ATOM 619 C C . ASP A 1 83 ? -16.502 -10.976 1.759 1.00 93.25 83 ASP A C 1
ATOM 621 O O . ASP A 1 83 ? -15.716 -11.103 2.699 1.00 93.25 83 ASP A O 1
ATOM 625 N N . MET A 1 84 ? -17.707 -11.557 1.759 1.00 94.31 84 MET A N 1
ATOM 626 C CA . MET A 1 84 ? -18.238 -12.315 2.898 1.00 94.31 84 MET A CA 1
ATOM 627 C C . MET A 1 84 ? -17.444 -13.594 3.181 1.00 94.31 84 MET A C 1
ATOM 629 O O . MET A 1 84 ? -17.224 -13.936 4.343 1.00 94.31 84 MET A O 1
ATOM 633 N N . GLU A 1 85 ? -16.988 -14.293 2.139 1.00 96.31 85 GLU A N 1
ATOM 634 C CA . GLU A 1 85 ? -16.169 -15.500 2.295 1.00 96.31 85 GLU A CA 1
ATOM 635 C C . GLU A 1 85 ? -14.783 -15.140 2.832 1.00 96.31 85 GLU A C 1
ATOM 637 O O . GLU A 1 85 ? -14.299 -15.768 3.773 1.00 96.31 85 GLU A O 1
ATOM 642 N N . VAL A 1 86 ? -14.166 -14.087 2.289 1.00 95.06 86 VAL A N 1
ATOM 643 C CA . VAL A 1 86 ? -12.854 -13.598 2.738 1.00 95.06 86 VAL A CA 1
ATOM 644 C C . VAL A 1 86 ? -12.908 -13.159 4.201 1.00 95.06 86 VAL A C 1
ATOM 646 O O . VAL A 1 86 ? -12.043 -13.552 4.986 1.00 95.06 86 VAL A O 1
ATOM 649 N N . LYS A 1 87 ? -13.945 -12.410 4.594 1.00 95.44 87 LYS A N 1
ATOM 650 C CA . LYS A 1 87 ? -14.191 -12.020 5.991 1.00 95.44 87 LYS A CA 1
ATOM 651 C C . LYS A 1 87 ? -14.270 -13.221 6.924 1.00 95.44 87 LYS A C 1
ATOM 653 O O . LYS A 1 87 ? -13.628 -13.212 7.972 1.00 95.44 87 LYS A O 1
ATOM 658 N N . ALA A 1 88 ? -15.025 -14.248 6.535 1.00 95.88 88 ALA A N 1
ATOM 659 C CA . ALA A 1 88 ? -15.183 -15.458 7.333 1.00 95.88 88 ALA A CA 1
ATOM 660 C C . ALA A 1 88 ? -13.862 -16.233 7.468 1.00 95.88 88 ALA A C 1
ATOM 662 O O . ALA A 1 88 ? -13.499 -16.634 8.571 1.00 95.88 88 ALA A O 1
ATOM 663 N N . ILE A 1 89 ? -13.118 -16.402 6.369 1.00 97.06 89 ILE A N 1
ATOM 664 C CA . ILE A 1 89 ? -11.834 -17.124 6.352 1.00 97.06 89 ILE A CA 1
ATOM 665 C C . ILE A 1 89 ? -10.783 -16.420 7.217 1.00 97.06 89 ILE A C 1
ATOM 667 O O . ILE A 1 89 ? -10.036 -17.079 7.939 1.00 97.06 89 ILE A O 1
ATOM 671 N N . LEU A 1 90 ? -10.715 -15.089 7.144 1.00 95.06 90 LEU A N 1
ATOM 672 C CA . LEU A 1 90 ? -9.735 -14.286 7.880 1.00 95.06 90 LEU A CA 1
ATOM 673 C C . LEU A 1 90 ? -10.195 -13.904 9.296 1.00 95.06 90 LEU A C 1
ATOM 675 O O . LEU A 1 90 ? -9.418 -13.298 10.031 1.00 95.06 90 LEU A O 1
ATOM 679 N N . ASN A 1 91 ? -11.423 -14.268 9.682 1.00 95.00 91 ASN A N 1
ATOM 680 C CA . ASN A 1 91 ? -12.043 -13.915 10.960 1.00 95.00 91 ASN A CA 1
ATOM 681 C C . ASN A 1 91 ? -11.987 -12.400 11.247 1.00 95.00 91 ASN A C 1
ATOM 683 O O . ASN A 1 91 ? -11.586 -11.974 12.333 1.00 95.00 91 ASN A O 1
ATOM 687 N N . LEU A 1 92 ? -12.342 -11.594 10.241 1.00 93.12 92 LEU A N 1
ATOM 688 C CA . LEU A 1 92 ? -12.339 -10.132 10.337 1.00 93.12 92 LEU A CA 1
ATOM 689 C C . LEU A 1 92 ? -13.459 -9.635 11.255 1.00 93.12 92 LEU A C 1
ATOM 691 O O . LEU A 1 92 ? -14.547 -10.217 11.300 1.00 93.12 92 LEU A O 1
ATOM 695 N N . ALA A 1 93 ? -13.204 -8.540 11.971 1.00 91.88 93 ALA A N 1
ATOM 696 C CA . ALA A 1 93 ? -14.234 -7.902 12.783 1.00 91.88 93 ALA A CA 1
ATOM 697 C C . ALA A 1 93 ? -15.335 -7.283 11.902 1.00 91.88 93 ALA A C 1
ATOM 699 O O . ALA A 1 93 ? -15.117 -6.974 10.734 1.00 91.88 93 ALA A O 1
ATOM 700 N N . GLU A 1 94 ? -16.519 -7.045 12.473 1.00 88.31 94 GLU A N 1
ATOM 701 C CA . GLU A 1 94 ? -17.682 -6.531 11.730 1.00 88.31 94 GLU A CA 1
ATOM 702 C C . GLU A 1 94 ? -17.388 -5.203 11.005 1.00 88.31 94 GLU A C 1
ATOM 704 O O . GLU A 1 94 ? -17.809 -5.006 9.868 1.00 88.31 94 GLU A O 1
ATOM 709 N N . GLN A 1 95 ? -16.591 -4.327 11.626 1.00 89.19 95 GLN A N 1
ATOM 710 C CA . GLN A 1 95 ? -16.151 -3.045 11.062 1.00 89.19 95 GLN A CA 1
ATOM 711 C C . GLN A 1 95 ? -14.959 -3.122 10.082 1.00 89.19 95 GLN A C 1
ATOM 713 O O . GLN A 1 95 ? -14.442 -2.080 9.667 1.00 89.19 95 GLN A O 1
ATOM 718 N N . GLU A 1 96 ? -14.452 -4.313 9.766 1.00 88.44 96 GLU A N 1
ATOM 719 C CA . GLU A 1 96 ? -13.319 -4.508 8.858 1.00 88.44 96 GLU A CA 1
ATOM 720 C C . GLU A 1 96 ? -13.800 -5.025 7.503 1.00 88.44 96 GLU A C 1
ATOM 722 O O . GLU A 1 96 ? -14.471 -6.047 7.430 1.00 88.44 96 GLU A O 1
ATOM 727 N N . GLU A 1 97 ? -13.427 -4.340 6.421 1.00 88.25 97 GLU A N 1
ATOM 728 C CA . GLU A 1 97 ? -13.769 -4.738 5.053 1.00 88.25 97 GLU A CA 1
ATOM 729 C C . GLU A 1 97 ? -12.503 -5.100 4.266 1.00 88.25 97 GLU A C 1
ATOM 731 O O . GLU A 1 97 ? -11.544 -4.316 4.264 1.00 88.25 97 GLU A O 1
ATOM 736 N N . PRO A 1 98 ? -12.468 -6.255 3.579 1.00 88.75 98 PRO A N 1
ATOM 737 C CA . PRO A 1 98 ? -11.415 -6.543 2.618 1.00 88.75 98 PRO A CA 1
ATOM 738 C C . PRO A 1 98 ? -11.548 -5.591 1.421 1.00 88.75 98 PRO A C 1
ATOM 740 O O . PRO A 1 98 ? -12.563 -5.571 0.740 1.00 88.75 98 PRO A O 1
ATOM 743 N N . VAL A 1 99 ? -10.516 -4.783 1.165 1.00 89.06 99 VAL A N 1
ATOM 744 C CA . VAL A 1 99 ? -10.532 -3.780 0.078 1.00 89.06 99 VAL A CA 1
ATOM 745 C C . VAL A 1 99 ? -9.876 -4.317 -1.195 1.00 89.06 99 VAL A C 1
ATOM 747 O O . VAL A 1 99 ? -10.328 -4.045 -2.302 1.00 89.06 99 VAL A O 1
ATOM 750 N N . TYR A 1 100 ? -8.785 -5.067 -1.048 1.00 88.00 100 TYR A N 1
ATOM 751 C CA . TYR A 1 100 ? -8.082 -5.737 -2.138 1.00 88.00 100 TYR A CA 1
ATOM 752 C C . TYR A 1 100 ? -7.242 -6.897 -1.593 1.00 88.00 100 TYR A C 1
ATOM 754 O O . TYR A 1 100 ? -6.881 -6.920 -0.415 1.00 88.00 100 TYR A O 1
ATOM 762 N N . ILE A 1 101 ? -6.887 -7.836 -2.468 1.00 89.06 101 ILE A N 1
ATOM 763 C CA . ILE A 1 101 ? -5.962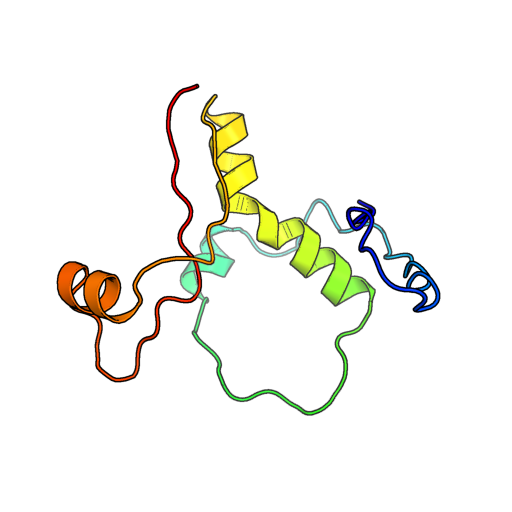 -8.941 -2.193 1.00 89.06 101 ILE A CA 1
ATOM 764 C C . ILE A 1 101 ? -4.785 -8.829 -3.162 1.00 89.06 101 ILE A C 1
ATOM 766 O O . ILE A 1 101 ? -4.972 -8.502 -4.332 1.00 89.06 101 ILE A O 1
ATOM 770 N N . ILE A 1 102 ? -3.571 -9.110 -2.684 1.00 91.12 102 ILE A N 1
ATOM 771 C CA . ILE A 1 102 ? -2.378 -9.199 -3.533 1.00 91.12 102 ILE A CA 1
ATOM 772 C C . ILE A 1 102 ? -1.821 -10.623 -3.449 1.00 91.12 102 ILE A C 1
ATOM 774 O O . ILE A 1 102 ? -1.065 -10.917 -2.521 1.00 91.12 102 ILE A O 1
ATOM 778 N N . PRO A 1 103 ? -2.185 -11.536 -4.370 1.00 91.00 103 PRO A N 1
ATOM 779 C CA . PRO A 1 103 ? -1.516 -12.823 -4.475 1.00 91.00 103 PRO A CA 1
ATOM 780 C C . PRO A 1 103 ? -0.065 -12.617 -4.902 1.00 91.00 103 PRO A C 1
ATOM 782 O O . PRO A 1 103 ? 0.217 -11.794 -5.774 1.00 91.00 103 PRO A O 1
ATOM 785 N N . VAL A 1 104 ? 0.841 -13.391 -4.309 1.00 94.12 104 VAL A N 1
ATOM 786 C CA . VAL A 1 104 ? 2.271 -13.384 -4.630 1.00 94.12 104 VAL A CA 1
ATOM 787 C C . VAL A 1 104 ? 2.730 -14.824 -4.845 1.00 94.12 104 VAL A C 1
ATOM 789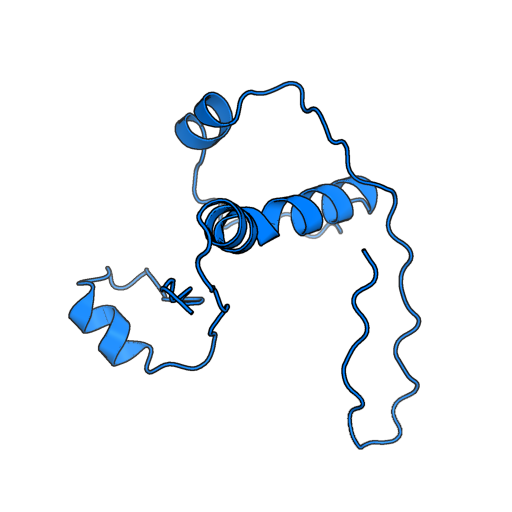 O O . VAL A 1 104 ? 2.402 -15.700 -4.044 1.00 94.12 104 VAL A O 1
ATOM 792 N N . GLY A 1 105 ? 3.480 -15.087 -5.915 1.00 92.62 105 GLY A N 1
ATOM 793 C CA . GLY A 1 105 ? 3.912 -16.444 -6.261 1.00 92.62 105 GLY A CA 1
ATOM 794 C C . GLY A 1 105 ? 5.060 -16.492 -7.264 1.00 92.62 105 GLY A C 1
ATOM 795 O O . GLY A 1 105 ? 5.453 -15.474 -7.827 1.00 92.62 105 GLY A O 1
ATOM 796 N N . ARG A 1 106 ? 5.623 -17.686 -7.476 1.00 93.81 106 ARG A N 1
ATOM 797 C CA . ARG A 1 106 ? 6.646 -17.904 -8.510 1.00 93.81 106 ARG A CA 1
ATOM 798 C C . ARG A 1 106 ? 5.991 -17.939 -9.889 1.00 93.81 106 ARG A C 1
ATOM 800 O O . ARG A 1 106 ? 4.907 -18.502 -10.027 1.00 93.81 106 ARG A O 1
ATOM 807 N N . THR A 1 107 ? 6.668 -17.357 -10.871 1.00 74.94 107 THR A N 1
ATOM 808 C CA . THR A 1 107 ? 6.298 -17.387 -12.293 1.00 74.94 107 THR A CA 1
ATOM 809 C C . THR A 1 107 ? 7.158 -18.372 -13.056 1.00 74.94 107 THR A C 1
ATOM 811 O O . THR A 1 107 ? 8.366 -18.434 -12.728 1.00 74.94 107 THR A O 1
#

Radius of gyration: 17.58 Å; chains: 1; bounding box: 33×37×40 Å

pLDDT: mean 83.94, std 16.14, range [34.44, 97.06]

Secondary structure (DSSP, 8-state):
---PPP--SS-SPPPPPPPPPPPPSS-SS-HHHHHHH--------SSPPPHHHHHHHHHHTTHHHHHHHHTTEEE--B--S-HHHHHHHHT--TT-----B--EEE-

Foldseek 3Di:
DWDDDDDDPDPDPDPDTDDADAADPDDPDDPVRCVVPDDDDDDDDPDDDDRRVVNNCVVCVCPVQVVLVVVQKHKDKAQDDDFVVVCVVVVPDPPDTDRIDIDIGHD